Protein AF-A0A920E5X3-F1 (afdb_monomer)

Secondary structure (DSSP, 8-state):
-EESS-TTS---TTHHHHHHHHHHTT---EEEETTGGGTTTT--HHHHS-SEEEE-HHHHTT--STTPPPP--EEE-GGGGGG---TTEEEGGG----HHHHHHHHHHHGGGS---

Nearest PDB structures (foldseek):
  4lgl-assembly1_B  TM=9.749E-01  e=1.713E-07  Synechocystis sp. PCC 6803 substr. Kazusa
  4lhc-assembly1_A  TM=8.994E-01  e=4.749E-08  Synechocystis sp. PCC 6803 substr. Kazusa
  4lhc-assembly1_B  TM=8.993E-01  e=5.399E-08  Synechocystis sp. PCC 6803 substr. Kazusa
  4lhd-assembly1_B  TM=8.988E-01  e=6.138E-08  Synechocystis sp. PCC 6803 substr. Kazusa
  1wyt-assembly1_D  TM=9.664E-01  e=2.375E-06  Thermus thermophilus HB8

Foldseek 3Di:
DAEPVHPVNDHDPCQLVVLVVQVVVVHAAEYEQLVVLVVQPNHAPVVRHHFKYWHFCCRNVNDDPPPDDTDIEMEGDPVCQVVDDDPHYHHSVVDNNYVVVSVVVVVVVVVVVPDD

Structure (mmCIF, N/CA/C/O backbone):
data_AF-A0A920E5X3-F1
#
_entry.id   AF-A0A920E5X3-F1
#
loop_
_atom_site.group_PDB
_atom_site.id
_atom_site.type_symbol
_atom_site.label_atom_id
_atom_site.label_alt_id
_atom_site.label_comp_id
_atom_site.label_asym_id
_atom_site.label_entity_id
_atom_site.label_seq_id
_atom_site.pdbx_PDB_ins_code
_atom_site.Cartn_x
_atom_site.Cartn_y
_atom_site.Cartn_z
_atom_site.occupancy
_atom_site.B_iso_or_equiv
_atom_site.auth_seq_id
_atom_site.auth_comp_id
_atom_site.auth_asym_id
_atom_site.auth_atom_id
_atom_site.pdbx_PDB_model_num
ATOM 1 N N . MET A 1 1 ? -2.869 -6.286 5.329 1.00 93.62 1 MET A N 1
ATOM 2 C CA . MET A 1 1 ? -1.734 -6.089 4.403 1.00 93.62 1 MET A CA 1
ATOM 3 C C . MET A 1 1 ? -2.227 -6.342 2.993 1.00 93.62 1 MET A C 1
ATOM 5 O O . MET A 1 1 ? -2.993 -7.280 2.815 1.00 93.62 1 MET A O 1
ATOM 9 N N . ILE A 1 2 ? -1.828 -5.510 2.035 1.00 95.56 2 ILE A N 1
ATOM 10 C CA . ILE A 1 2 ? -2.190 -5.622 0.615 1.00 95.56 2 ILE A CA 1
ATOM 11 C C . ILE A 1 2 ? -0.948 -5.454 -0.261 1.00 95.56 2 ILE A C 1
ATOM 13 O O . ILE A 1 2 ? 0.006 -4.812 0.163 1.00 95.56 2 ILE A O 1
ATOM 17 N N . THR A 1 3 ? -0.983 -5.959 -1.488 1.00 95.00 3 THR A N 1
ATOM 18 C CA . THR A 1 3 ? 0.013 -5.666 -2.532 1.00 95.00 3 THR A CA 1
ATOM 19 C C . THR A 1 3 ? -0.735 -5.024 -3.694 1.00 95.00 3 THR A C 1
ATOM 21 O O . THR A 1 3 ? -1.765 -5.557 -4.110 1.00 95.00 3 THR A O 1
ATOM 24 N N . TYR A 1 4 ? -0.268 -3.875 -4.190 1.00 93.75 4 TYR A N 1
ATOM 25 C CA . TYR A 1 4 ? -0.935 -3.167 -5.286 1.00 93.75 4 TYR A CA 1
ATOM 26 C C . TYR A 1 4 ? 0.074 -2.645 -6.327 1.00 93.75 4 TYR A C 1
ATOM 28 O O . TYR A 1 4 ? 0.986 -1.907 -5.952 1.00 93.75 4 TYR A O 1
ATOM 36 N N . PRO A 1 5 ? -0.082 -2.985 -7.621 1.00 93.69 5 PRO A N 1
ATOM 37 C CA . PRO A 1 5 ? -0.986 -4.008 -8.163 1.00 93.69 5 PRO A CA 1
ATOM 38 C C . PRO A 1 5 ? -0.768 -5.378 -7.512 1.00 93.69 5 PRO A C 1
ATOM 40 O O . PRO A 1 5 ? 0.284 -5.622 -6.916 1.00 93.69 5 PRO A O 1
ATOM 43 N N . SER A 1 6 ? -1.772 -6.251 -7.587 1.00 94.25 6 SER A N 1
ATOM 44 C CA . SER A 1 6 ? -1.743 -7.554 -6.911 1.00 94.25 6 SER A CA 1
ATOM 45 C C . SER A 1 6 ? -0.557 -8.420 -7.355 1.00 94.25 6 SER A C 1
ATOM 47 O O . SER A 1 6 ? 0.090 -8.165 -8.371 1.00 94.25 6 SER A O 1
ATOM 49 N N . THR A 1 7 ? -0.284 -9.500 -6.623 1.00 92.56 7 THR A N 1
ATOM 50 C CA . THR A 1 7 ? 0.751 -10.481 -6.996 1.00 92.56 7 THR A CA 1
ATOM 51 C C . THR A 1 7 ? 0.467 -11.188 -8.326 1.00 92.56 7 THR A C 1
ATOM 53 O O . THR A 1 7 ? 1.389 -11.722 -8.933 1.00 92.56 7 THR A O 1
ATOM 56 N N . HIS A 1 8 ? -0.777 -11.134 -8.812 1.00 93.06 8 HIS A N 1
ATOM 57 C CA . HIS A 1 8 ? -1.176 -11.605 -10.140 1.00 93.06 8 HIS A CA 1
ATOM 58 C C . HIS A 1 8 ? -0.937 -10.565 -11.251 1.00 93.06 8 HIS A C 1
ATOM 60 O O . HIS A 1 8 ? -1.247 -10.829 -12.407 1.00 93.06 8 HIS A O 1
ATOM 66 N N . GLY A 1 9 ? -0.422 -9.375 -10.921 1.00 90.88 9 GLY A N 1
ATOM 67 C CA . GLY A 1 9 ? -0.198 -8.289 -11.881 1.00 90.88 9 GLY A CA 1
ATOM 68 C C . GLY A 1 9 ? -1.462 -7.514 -12.265 1.00 90.88 9 GLY A C 1
ATOM 69 O O . GLY A 1 9 ? -1.451 -6.791 -13.256 1.00 90.88 9 GLY A O 1
ATOM 70 N N . VAL A 1 10 ? -2.549 -7.649 -11.497 1.00 94.44 10 VAL A N 1
ATOM 71 C CA . VAL A 1 10 ? -3.853 -7.026 -11.790 1.00 94.44 10 VAL A CA 1
ATOM 72 C C . VAL A 1 10 ? -4.118 -5.840 -10.860 1.00 94.44 10 VAL A C 1
ATO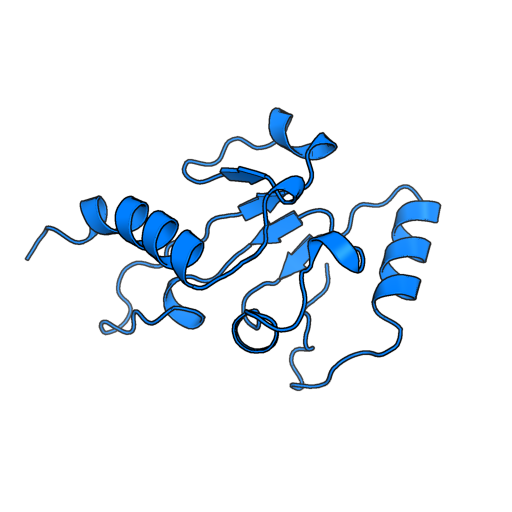M 74 O O . VAL A 1 10 ? -3.853 -5.923 -9.654 1.00 94.44 10 VAL A O 1
ATOM 77 N N . TYR A 1 11 ? -4.655 -4.754 -11.426 1.00 93.94 11 TYR A N 1
ATOM 78 C CA . TYR A 1 11 ? -5.150 -3.585 -10.696 1.00 93.94 11 TYR A CA 1
ATOM 79 C C . TYR A 1 11 ? -6.556 -3.858 -10.154 1.00 93.94 11 TYR A C 1
ATOM 81 O O . TYR A 1 11 ? -7.500 -4.046 -10.914 1.00 93.94 11 TYR A O 1
ATOM 89 N N . GLU A 1 12 ? -6.687 -3.869 -8.832 1.00 94.38 12 GLU A N 1
ATOM 90 C CA . GLU A 1 12 ? -7.966 -4.041 -8.144 1.00 94.38 12 GLU A CA 1
ATOM 91 C C . GLU A 1 12 ? -8.769 -2.729 -8.113 1.00 94.38 12 GLU A C 1
ATOM 93 O O . GLU A 1 12 ? -8.398 -1.783 -7.415 1.00 94.38 12 GLU A O 1
ATOM 98 N N . GLU A 1 13 ? -9.905 -2.676 -8.810 1.00 93.94 13 GLU A N 1
ATOM 99 C CA . GLU A 1 13 ? -10.754 -1.471 -8.885 1.00 93.94 13 GLU A CA 1
ATOM 100 C C . GLU A 1 13 ? -11.304 -1.040 -7.516 1.00 93.94 13 GLU A C 1
ATOM 102 O O . GLU A 1 13 ? -11.513 0.143 -7.247 1.00 93.94 13 GLU A O 1
ATOM 107 N N . SER A 1 14 ? -11.505 -2.003 -6.613 1.00 95.31 14 SER A N 1
ATOM 108 C CA . SER A 1 14 ? -12.081 -1.774 -5.285 1.00 95.31 14 SER A CA 1
ATOM 109 C C . SER A 1 14 ? -11.047 -1.411 -4.212 1.00 95.31 14 SER A C 1
ATOM 111 O O . SER A 1 14 ? -11.399 -1.365 -3.032 1.00 95.31 14 SER A O 1
ATOM 113 N N . ILE A 1 15 ? -9.786 -1.132 -4.571 1.00 95.06 15 ILE A N 1
ATOM 114 C CA . ILE A 1 15 ? -8.700 -0.967 -3.590 1.00 95.06 15 ILE A CA 1
ATOM 115 C C . ILE A 1 15 ? -8.990 0.110 -2.534 1.00 95.06 15 ILE A C 1
ATOM 117 O O . ILE A 1 15 ? -8.800 -0.129 -1.340 1.00 95.06 15 ILE A O 1
ATOM 121 N N . SER A 1 16 ? -9.532 1.263 -2.935 1.00 95.25 16 SER A N 1
ATOM 122 C CA . SER A 1 16 ? -9.879 2.334 -1.993 1.00 95.25 16 SER A CA 1
ATOM 123 C C . SER A 1 16 ? -11.047 1.968 -1.092 1.00 95.25 16 SER A C 1
ATOM 125 O O . SER A 1 16 ? -11.022 2.272 0.097 1.00 95.25 16 SER A O 1
ATOM 127 N N . LYS A 1 17 ? -12.044 1.253 -1.625 1.00 97.25 17 LYS A N 1
ATOM 128 C CA . LYS A 1 17 ? -13.172 0.756 -0.832 1.00 97.25 17 LYS A CA 1
ATOM 129 C C . LYS A 1 17 ? -12.697 -0.229 0.235 1.00 97.25 17 LYS A C 1
ATOM 131 O O . LYS A 1 17 ? -13.119 -0.125 1.380 1.00 97.25 17 LYS A O 1
ATOM 136 N N . ILE A 1 18 ? -11.790 -1.137 -0.125 1.00 96.31 18 ILE A N 1
ATOM 137 C CA . ILE A 1 18 ? -11.184 -2.094 0.809 1.00 96.31 18 ILE A CA 1
ATOM 138 C C . ILE A 1 18 ? -10.421 -1.352 1.914 1.00 96.31 18 ILE A C 1
ATOM 140 O O . ILE A 1 18 ? -10.586 -1.679 3.087 1.00 96.31 18 ILE A O 1
ATOM 144 N N . CYS A 1 19 ? -9.626 -0.334 1.563 1.00 97.12 19 CYS A N 1
ATOM 145 C CA . CYS A 1 19 ? -8.906 0.463 2.558 1.00 97.12 19 CYS A CA 1
ATOM 146 C C . CYS A 1 19 ? -9.866 1.169 3.523 1.00 97.12 19 CYS A C 1
ATOM 148 O O . CYS A 1 19 ? -9.684 1.064 4.733 1.00 9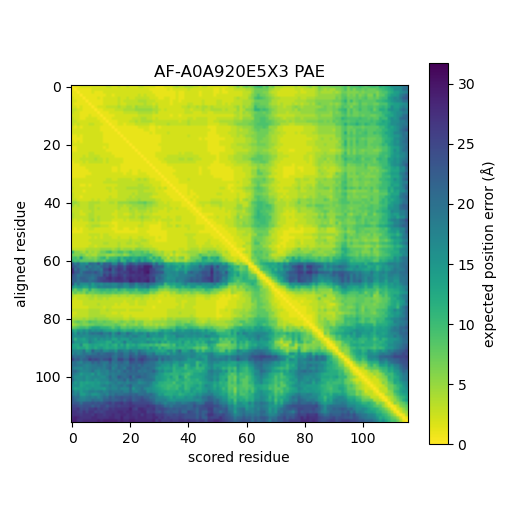7.12 19 CYS A O 1
ATOM 150 N N . ASN A 1 20 ? -10.921 1.798 2.997 1.00 97.62 20 ASN A N 1
ATOM 151 C CA . ASN A 1 20 ? -11.925 2.480 3.812 1.00 97.62 20 ASN A CA 1
ATOM 152 C C . ASN A 1 20 ? -12.631 1.515 4.771 1.00 97.62 20 ASN A C 1
ATOM 154 O O . ASN A 1 20 ? -12.732 1.811 5.952 1.00 97.62 20 ASN A O 1
ATOM 158 N N . MET A 1 21 ? -13.032 0.325 4.308 1.00 98.06 21 MET A N 1
ATOM 159 C CA . MET A 1 21 ? -13.655 -0.685 5.176 1.00 98.06 21 MET A CA 1
ATOM 160 C C . MET A 1 21 ? -12.744 -1.104 6.340 1.00 98.06 21 MET A C 1
ATOM 162 O O . MET A 1 21 ? -13.223 -1.359 7.443 1.00 98.06 21 MET A O 1
ATOM 166 N N . ILE A 1 22 ? -11.429 -1.183 6.109 1.00 97.94 22 ILE A N 1
ATOM 167 C CA . ILE A 1 22 ? -10.453 -1.487 7.164 1.00 97.94 22 ILE A CA 1
ATOM 168 C C . ILE A 1 22 ? -10.339 -0.314 8.142 1.00 97.94 22 ILE A C 1
ATOM 170 O O . ILE A 1 22 ? -10.277 -0.537 9.350 1.00 97.94 22 ILE A O 1
ATOM 174 N N . HIS A 1 23 ? -10.326 0.922 7.641 1.00 97.75 23 HIS A N 1
ATOM 175 C CA . HIS A 1 23 ? -10.290 2.127 8.472 1.00 97.75 23 HIS A CA 1
ATOM 176 C C . HIS A 1 23 ? -11.551 2.288 9.324 1.00 97.75 23 HIS A C 1
ATOM 178 O O . HIS A 1 23 ? -11.429 2.594 10.508 1.00 97.75 23 HIS A O 1
ATOM 184 N N . ASP A 1 24 ? -12.732 2.005 8.770 1.00 98.06 24 ASP A N 1
ATOM 185 C CA . ASP A 1 24 ? -14.017 2.035 9.485 1.00 98.06 24 ASP A CA 1
ATOM 186 C C . ASP A 1 24 ? -14.045 1.028 10.647 1.00 98.06 24 ASP A C 1
ATOM 188 O O . ASP A 1 24 ? -14.645 1.276 11.691 1.00 98.06 24 ASP A O 1
ATOM 192 N N . ALA A 1 25 ? -13.335 -0.094 10.498 1.00 98.06 25 ALA A N 1
ATOM 193 C CA . ALA A 1 25 ? -13.128 -1.084 11.552 1.00 98.06 25 ALA A CA 1
ATOM 194 C C . ALA A 1 25 ? -12.001 -0.715 12.545 1.00 98.06 25 ALA A C 1
ATOM 196 O O . ALA A 1 25 ? -11.643 -1.526 13.399 1.00 98.06 25 ALA A O 1
ATOM 197 N N . GLY A 1 26 ? -11.416 0.484 12.441 1.00 97.31 26 GLY A N 1
ATOM 198 C CA . GLY A 1 26 ? -10.320 0.957 13.294 1.00 97.31 26 GLY A CA 1
ATOM 199 C C . GLY A 1 26 ? -8.939 0.393 12.935 1.00 97.31 26 GLY A C 1
ATOM 200 O O . GLY A 1 26 ? -7.991 0.540 13.707 1.00 97.31 26 GLY A O 1
ATOM 201 N N . GLY A 1 27 ? -8.807 -0.268 11.784 1.00 97.06 27 GLY A N 1
ATOM 202 C CA . GLY A 1 27 ? -7.556 -0.851 11.308 1.00 97.06 27 GLY A CA 1
ATOM 203 C C . GLY A 1 27 ? -6.620 0.151 10.627 1.00 97.06 27 GLY A C 1
ATOM 204 O O . GLY A 1 27 ? -6.966 1.302 10.369 1.00 97.06 27 GLY A O 1
ATOM 205 N N . GLN A 1 28 ? -5.409 -0.310 10.308 1.00 95.69 28 GLN A N 1
ATOM 206 C CA . GLN A 1 28 ? -4.426 0.405 9.485 1.00 95.69 28 GLN A CA 1
ATOM 207 C C . GLN A 1 28 ? -4.031 -0.460 8.287 1.00 95.69 28 GLN A C 1
ATOM 209 O O . GLN A 1 28 ? -3.963 -1.690 8.382 1.00 95.69 28 GLN A O 1
ATOM 214 N N . VAL A 1 29 ? -3.745 0.174 7.154 1.00 96.50 29 VAL A N 1
ATOM 215 C CA . VAL A 1 29 ? -3.470 -0.516 5.893 1.00 96.50 29 VAL A CA 1
ATOM 216 C C . VAL A 1 29 ? -1.988 -0.430 5.551 1.00 96.50 29 VAL A C 1
ATOM 218 O O . VAL A 1 29 ? -1.488 0.599 5.101 1.00 96.50 29 VAL A O 1
ATOM 221 N N . TYR A 1 30 ? -1.296 -1.555 5.716 1.00 94.94 30 TYR A N 1
ATOM 222 C CA . TYR A 1 30 ? 0.046 -1.764 5.178 1.00 94.94 30 TYR A CA 1
ATOM 223 C C . TYR A 1 30 ? -0.024 -2.209 3.716 1.00 94.94 30 TYR A C 1
ATOM 225 O O . TYR A 1 30 ? -0.678 -3.216 3.414 1.00 94.94 30 TYR A O 1
ATOM 233 N N . MET A 1 31 ? 0.702 -1.513 2.846 1.00 94.62 31 MET A N 1
ATOM 234 C CA . MET A 1 31 ? 0.924 -1.896 1.457 1.00 94.62 31 MET A CA 1
ATOM 235 C C . MET A 1 31 ? 2.347 -2.427 1.243 1.00 94.62 31 MET A C 1
ATOM 237 O O . MET A 1 31 ? 3.340 -1.812 1.619 1.00 94.62 31 MET A O 1
ATOM 241 N N . ASP A 1 32 ? 2.444 -3.577 0.599 1.00 93.62 32 ASP A N 1
ATOM 242 C CA . ASP A 1 32 ? 3.672 -4.091 0.018 1.00 93.62 32 ASP A CA 1
ATOM 243 C C . ASP A 1 32 ? 3.972 -3.339 -1.291 1.00 93.62 32 ASP A C 1
ATOM 245 O O . ASP A 1 32 ? 3.195 -3.398 -2.250 1.00 93.62 32 ASP A O 1
ATOM 249 N N . GLY A 1 33 ? 5.086 -2.600 -1.312 1.00 88.19 33 GLY A N 1
ATOM 250 C CA . GLY A 1 33 ? 5.540 -1.813 -2.458 1.00 88.19 33 GLY A CA 1
ATOM 251 C C . GLY A 1 33 ? 6.515 -2.547 -3.378 1.00 88.19 33 GLY A C 1
ATOM 252 O O . GLY A 1 33 ? 7.190 -1.904 -4.182 1.00 88.19 33 GLY A O 1
ATOM 253 N N . ALA A 1 34 ? 6.598 -3.876 -3.321 1.00 87.56 34 ALA A N 1
ATOM 254 C CA . ALA A 1 34 ? 7.408 -4.657 -4.251 1.00 87.56 34 ALA A CA 1
ATOM 255 C C . ALA A 1 34 ? 7.000 -4.466 -5.728 1.00 87.56 34 ALA A C 1
ATOM 257 O O . ALA A 1 34 ? 7.837 -4.658 -6.610 1.00 87.56 34 ALA A O 1
ATOM 258 N N . ASN A 1 35 ? 5.746 -4.064 -5.985 1.00 90.81 35 ASN A N 1
ATOM 259 C CA . ASN A 1 35 ? 5.190 -3.777 -7.315 1.00 90.81 35 ASN A CA 1
ATOM 260 C C . ASN A 1 35 ? 5.072 -2.269 -7.620 1.00 90.81 35 ASN A C 1
ATOM 262 O O . ASN A 1 35 ? 4.388 -1.872 -8.564 1.00 90.81 35 ASN A O 1
ATOM 266 N N . LEU A 1 36 ? 5.742 -1.410 -6.844 1.00 87.94 36 LEU A N 1
ATOM 267 C CA . LEU A 1 36 ? 5.597 0.046 -6.938 1.00 87.94 36 LEU A CA 1
ATOM 268 C C . LEU A 1 36 ? 5.993 0.617 -8.309 1.00 87.94 36 LEU A C 1
ATOM 270 O O . LEU A 1 36 ? 5.473 1.662 -8.691 1.00 87.94 36 LEU A O 1
ATOM 274 N N . ASN A 1 37 ? 6.833 -0.079 -9.085 1.00 86.75 37 ASN A N 1
ATOM 275 C CA . ASN A 1 37 ? 7.221 0.344 -10.438 1.00 86.75 37 ASN A CA 1
ATOM 276 C C . ASN A 1 37 ? 6.013 0.547 -11.373 1.00 86.75 37 ASN A C 1
ATOM 278 O O . ASN A 1 37 ? 6.048 1.392 -12.256 1.00 86.75 37 ASN A O 1
ATOM 282 N N . ALA A 1 38 ? 4.918 -0.182 -11.143 1.00 87.31 38 ALA A N 1
ATOM 283 C CA . ALA A 1 38 ? 3.680 -0.057 -11.912 1.00 87.31 38 ALA A CA 1
ATOM 284 C C . ALA A 1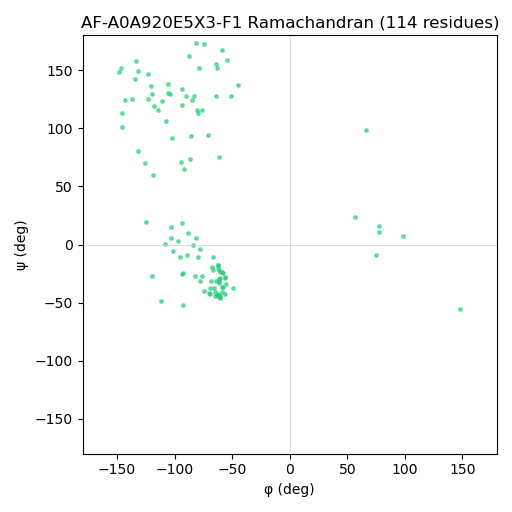 38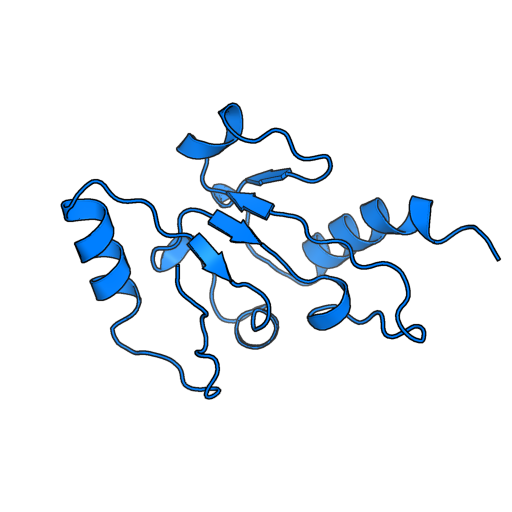 ? 2.816 1.162 -11.514 1.00 87.31 38 ALA A C 1
ATOM 286 O O . ALA A 1 38 ? 1.757 1.388 -12.101 1.00 87.31 38 ALA A O 1
ATOM 287 N N . LEU A 1 39 ? 3.230 1.914 -10.488 1.00 86.12 39 LEU A N 1
ATOM 288 C CA . LEU A 1 39 ? 2.517 3.075 -9.947 1.00 86.12 39 LEU A CA 1
ATOM 289 C C . LEU A 1 39 ? 3.332 4.370 -10.028 1.00 86.12 39 LEU A C 1
ATOM 291 O O . LEU A 1 39 ? 2.730 5.441 -10.087 1.00 86.12 39 LEU A O 1
ATOM 295 N N . VAL A 1 40 ? 4.669 4.296 -10.024 1.00 81.50 40 VAL A N 1
ATOM 296 C CA . VAL A 1 40 ? 5.558 5.472 -10.093 1.00 81.50 40 VAL A CA 1
ATOM 297 C C . VAL A 1 40 ? 5.161 6.367 -11.272 1.00 81.50 40 VAL A C 1
ATOM 299 O O . VAL A 1 40 ? 5.010 5.905 -12.398 1.00 81.50 40 VAL A O 1
ATOM 302 N N . GLY A 1 41 ? 4.950 7.658 -11.000 1.00 78.81 41 GLY A N 1
ATOM 303 C CA . GLY A 1 41 ? 4.515 8.644 -11.999 1.00 78.81 41 GLY A CA 1
ATOM 304 C C . GLY A 1 41 ? 3.038 8.579 -12.424 1.00 78.81 41 GLY A C 1
ATOM 305 O O . GLY A 1 41 ? 2.580 9.506 -13.084 1.00 78.81 41 GLY A O 1
ATOM 306 N N . ILE A 1 42 ? 2.281 7.550 -12.025 1.00 83.31 42 ILE A N 1
ATOM 307 C CA . ILE A 1 42 ? 0.874 7.348 -12.422 1.00 83.31 42 ILE A CA 1
ATOM 308 C C . ILE A 1 42 ? -0.073 7.529 -11.232 1.00 83.31 42 ILE A C 1
ATOM 310 O O . ILE A 1 42 ? -1.074 8.235 -11.326 1.00 83.31 42 ILE A O 1
ATOM 314 N N . SER A 1 43 ? 0.225 6.890 -10.098 1.00 84.94 43 SER A N 1
ATOM 315 C CA . SER A 1 43 ? -0.634 6.892 -8.914 1.00 84.94 43 SER A CA 1
ATOM 316 C C . SER A 1 43 ? 0.187 6.852 -7.629 1.00 84.94 43 SER A C 1
ATOM 318 O O . SER A 1 43 ? 1.305 6.343 -7.583 1.00 84.94 43 SER A O 1
ATOM 320 N N . LYS A 1 44 ? -0.373 7.407 -6.556 1.00 84.75 44 LYS A N 1
ATOM 321 C CA . LYS A 1 44 ? 0.310 7.583 -5.273 1.00 84.75 44 LYS A CA 1
ATOM 322 C C . LYS A 1 44 ? -0.427 6.790 -4.188 1.00 84.75 44 LYS A C 1
ATOM 324 O O . LYS A 1 44 ? -1.572 7.140 -3.895 1.00 84.75 44 LYS A O 1
ATOM 329 N N . PRO A 1 45 ? 0.211 5.805 -3.522 1.00 86.00 45 PRO A N 1
ATOM 330 C CA . PRO A 1 45 ? -0.408 5.031 -2.438 1.00 86.00 45 PRO A CA 1
ATOM 331 C C . PRO A 1 45 ? -1.094 5.866 -1.357 1.00 86.00 45 PRO A C 1
ATOM 333 O O . PRO A 1 45 ? -2.190 5.534 -0.919 1.00 86.00 45 PRO A O 1
ATOM 336 N N . GLY A 1 46 ? -0.516 7.016 -0.998 1.00 83.44 46 GLY A N 1
ATOM 337 C CA . GLY A 1 46 ? -1.107 7.914 -0.003 1.00 83.44 46 GLY A CA 1
ATOM 338 C C . GLY A 1 46 ? -2.474 8.497 -0.382 1.00 83.44 46 GLY A C 1
ATOM 339 O O . GLY A 1 46 ? -3.182 8.957 0.507 1.00 83.44 46 GLY A O 1
ATOM 340 N N . HIS A 1 47 ? -2.857 8.467 -1.664 1.00 86.56 47 HIS A N 1
ATOM 341 C CA . HIS A 1 47 ? -4.128 9.010 -2.151 1.00 86.56 47 HIS A CA 1
ATOM 342 C C . HIS A 1 47 ? -5.259 7.982 -2.201 1.00 86.56 47 HIS A C 1
ATOM 344 O O . HIS A 1 47 ? -6.419 8.377 -2.149 1.00 86.56 47 HIS A O 1
ATOM 350 N N . PHE A 1 48 ? -4.947 6.688 -2.311 1.00 88.88 48 PHE A N 1
ATOM 351 C CA . PHE A 1 48 ? -5.970 5.658 -2.508 1.00 88.88 48 PHE A CA 1
ATOM 352 C C . PHE A 1 48 ? -6.214 4.765 -1.290 1.00 88.88 48 PHE A C 1
ATOM 354 O O . PHE A 1 48 ? -7.072 3.890 -1.372 1.00 88.88 48 PHE A O 1
ATOM 361 N N . GLY A 1 49 ? -5.512 4.978 -0.170 1.00 91.69 49 GLY A N 1
ATOM 362 C CA . GLY A 1 49 ? -5.849 4.321 1.098 1.00 91.69 49 GLY A CA 1
ATOM 363 C C . GLY A 1 49 ? -4.677 4.006 2.030 1.00 91.69 49 GLY A C 1
ATOM 364 O O . GLY A 1 49 ? -4.724 4.477 3.167 1.00 91.69 49 GLY A O 1
ATOM 365 N N . PRO A 1 50 ? -3.639 3.263 1.592 1.00 93.50 50 PRO A N 1
ATOM 366 C CA . PRO A 1 50 ? -2.549 2.782 2.444 1.00 93.50 50 PRO A CA 1
ATOM 367 C C . PRO A 1 50 ? -1.974 3.820 3.414 1.00 93.50 50 PRO A C 1
ATOM 369 O O . PRO A 1 50 ? -1.726 4.965 3.036 1.00 93.50 50 PRO A O 1
ATOM 372 N N . ASP A 1 51 ? -1.728 3.408 4.658 1.00 92.94 51 ASP A N 1
ATOM 373 C CA . ASP A 1 51 ? -1.156 4.255 5.715 1.00 92.94 51 ASP A CA 1
ATOM 374 C C . ASP A 1 51 ? 0.361 4.134 5.807 1.00 92.94 51 ASP A C 1
ATOM 376 O O . ASP A 1 51 ? 1.031 5.060 6.264 1.00 92.94 51 ASP A O 1
ATOM 380 N N . LEU A 1 52 ? 0.896 2.998 5.362 1.00 91.50 52 LEU A N 1
ATOM 381 C CA . LEU A 1 52 ? 2.320 2.759 5.236 1.00 91.50 52 LEU A CA 1
ATOM 382 C C . LEU A 1 52 ? 2.635 1.816 4.077 1.00 91.50 52 LEU A C 1
ATOM 384 O O . LEU A 1 52 ? 1.847 0.928 3.753 1.00 91.50 52 LEU A O 1
ATOM 388 N N . CYS A 1 53 ? 3.800 2.010 3.467 1.00 90.31 53 CYS A N 1
ATOM 389 C CA . CYS A 1 53 ? 4.299 1.219 2.355 1.00 90.31 53 CYS A CA 1
ATOM 390 C C . CYS A 1 53 ? 5.807 1.028 2.487 1.00 90.31 53 CYS A C 1
ATOM 392 O O . CYS A 1 53 ? 6.542 2.014 2.548 1.00 90.31 53 CYS A O 1
ATOM 394 N N . HIS A 1 54 ? 6.286 -0.216 2.492 1.00 88.56 54 HIS A N 1
ATOM 395 C CA . HIS A 1 54 ? 7.714 -0.445 2.265 1.00 88.56 54 HIS A CA 1
ATOM 396 C C . HIS A 1 54 ? 8.022 -0.340 0.770 1.00 88.56 54 HIS A C 1
ATOM 398 O O . HIS A 1 54 ? 7.154 -0.603 -0.060 1.00 88.56 54 HIS A O 1
ATOM 404 N N . ILE A 1 55 ? 9.243 0.051 0.418 1.00 85.38 55 ILE A N 1
ATOM 405 C CA . ILE A 1 55 ? 9.666 0.234 -0.972 1.00 85.38 55 ILE A CA 1
ATOM 406 C C . ILE A 1 55 ? 10.882 -0.644 -1.231 1.00 85.38 55 ILE A C 1
ATOM 408 O O . ILE A 1 55 ? 11.896 -0.497 -0.563 1.00 85.38 55 ILE A O 1
ATOM 412 N N . ASN A 1 56 ? 10.841 -1.511 -2.239 1.00 84.25 56 ASN A N 1
ATOM 413 C CA . ASN A 1 56 ? 12.022 -2.279 -2.635 1.00 84.25 56 ASN A CA 1
ATOM 414 C C . ASN A 1 56 ? 12.861 -1.455 -3.608 1.00 84.25 56 ASN A C 1
ATOM 416 O O . ASN A 1 56 ? 12.633 -1.523 -4.816 1.00 84.25 56 ASN A O 1
ATOM 420 N N . LEU A 1 57 ? 13.856 -0.708 -3.113 1.00 77.06 57 LEU A N 1
ATOM 421 C CA . LEU A 1 57 ? 14.709 0.100 -3.997 1.00 77.06 57 LEU A CA 1
ATOM 422 C C . LEU A 1 57 ? 15.428 -0.764 -5.046 1.00 77.06 57 LEU A C 1
ATOM 424 O O . LEU A 1 57 ? 15.455 -0.413 -6.221 1.00 77.06 57 LEU A O 1
ATOM 428 N N . HIS A 1 58 ? 15.911 -1.942 -4.645 1.00 74.81 58 HIS A N 1
ATOM 429 C CA . HIS A 1 58 ? 16.614 -2.889 -5.517 1.00 74.81 58 HIS A CA 1
ATOM 430 C C . HIS A 1 58 ? 15.732 -3.503 -6.622 1.00 74.81 58 HIS A C 1
ATOM 432 O O . HIS A 1 58 ? 16.261 -3.915 -7.651 1.00 74.81 58 HIS A O 1
ATOM 438 N N . LYS A 1 59 ? 14.399 -3.520 -6.454 1.00 73.00 59 LYS A N 1
ATOM 439 C CA . LYS A 1 59 ? 13.453 -3.986 -7.488 1.00 73.00 59 LYS A CA 1
ATOM 440 C C . LYS A 1 59 ? 12.957 -2.830 -8.350 1.00 73.00 59 LYS A C 1
ATOM 442 O O . LYS A 1 59 ? 13.038 -2.891 -9.570 1.00 73.00 59 LYS A O 1
ATOM 447 N N . THR A 1 60 ? 12.454 -1.781 -7.707 1.00 64.50 60 THR A N 1
ATOM 448 C CA . THR A 1 60 ? 11.746 -0.680 -8.371 1.00 64.50 60 THR A CA 1
ATOM 449 C C . THR A 1 60 ? 12.692 0.298 -9.068 1.00 64.50 60 THR A C 1
ATOM 451 O O . THR A 1 60 ? 12.327 0.854 -10.095 1.00 64.50 60 THR A O 1
ATOM 454 N N . PHE A 1 61 ? 13.911 0.493 -8.553 1.00 65.94 61 PHE A N 1
ATOM 455 C CA . PHE A 1 61 ? 14.840 1.531 -9.027 1.00 65.94 61 PHE A CA 1
ATOM 456 C C . PHE A 1 61 ? 16.217 0.987 -9.448 1.00 65.94 61 PHE A C 1
ATOM 458 O O . PHE A 1 61 ? 17.159 1.756 -9.589 1.00 65.94 61 PHE A O 1
ATOM 465 N N . VAL A 1 62 ? 16.291 -0.325 -9.718 1.00 61.66 62 VAL A N 1
ATOM 466 C CA . VAL A 1 62 ? 17.440 -1.066 -10.276 1.00 61.66 62 VAL A CA 1
ATOM 467 C C . VAL A 1 62 ? 18.679 -1.138 -9.365 1.00 61.66 62 VAL A C 1
ATOM 469 O O . VAL A 1 62 ? 19.548 -0.279 -9.412 1.00 61.66 62 VAL A O 1
ATOM 472 N N . PHE A 1 63 ? 18.835 -2.264 -8.652 1.00 53.31 63 PHE A N 1
ATOM 473 C CA . PHE A 1 63 ? 20.141 -2.801 -8.228 1.00 53.31 63 PHE A CA 1
ATOM 474 C C . PHE A 1 63 ? 20.091 -4.333 -8.236 1.00 53.31 63 PHE A C 1
ATOM 476 O O . PHE A 1 63 ? 19.565 -4.948 -7.314 1.00 53.31 63 PHE A O 1
ATOM 483 N N . HIS A 1 64 ? 20.649 -4.963 -9.268 1.00 56.56 64 HIS A N 1
ATOM 484 C CA . HIS A 1 64 ? 20.738 -6.425 -9.362 1.00 56.56 64 HIS A CA 1
ATOM 485 C C . HIS A 1 64 ? 22.206 -6.860 -9.430 1.00 56.56 64 HIS A C 1
ATOM 487 O O . HIS A 1 64 ? 22.650 -7.472 -10.395 1.00 56.56 64 HIS A O 1
ATOM 493 N N . MET A 1 65 ? 22.980 -6.526 -8.395 1.00 42.75 65 MET A N 1
ATOM 494 C CA . MET A 1 65 ? 24.368 -6.977 -8.245 1.00 42.75 65 MET A CA 1
ATOM 495 C C . MET A 1 65 ? 24.391 -8.341 -7.544 1.00 42.75 65 MET A C 1
ATOM 497 O O . MET A 1 65 ? 24.668 -8.415 -6.354 1.00 42.75 65 MET A O 1
ATOM 501 N N . GLY A 1 66 ? 24.008 -9.417 -8.241 1.00 42.75 66 GLY A N 1
ATOM 502 C CA . GLY A 1 66 ? 24.260 -10.801 -7.797 1.00 42.75 66 GLY A CA 1
ATOM 503 C C . GLY A 1 66 ? 23.722 -11.210 -6.411 1.00 42.75 66 GLY A C 1
ATOM 504 O O . GLY A 1 66 ? 24.266 -12.133 -5.815 1.00 42.75 66 GLY A O 1
ATOM 505 N N . GLY A 1 67 ? 22.689 -10.536 -5.887 1.00 53.81 67 GLY A N 1
ATOM 506 C CA . GLY A 1 67 ? 22.156 -10.757 -4.530 1.00 53.81 67 GLY A CA 1
ATOM 507 C C . GLY A 1 67 ? 22.637 -9.762 -3.457 1.00 53.81 67 GLY A C 1
ATOM 508 O O . GLY A 1 67 ? 22.350 -9.964 -2.280 1.00 53.81 67 GLY A O 1
ATOM 509 N N . GLY A 1 68 ? 23.358 -8.702 -3.848 1.00 50.38 68 GLY A N 1
ATOM 510 C CA . GLY A 1 68 ? 23.851 -7.612 -2.989 1.00 50.38 68 GLY A CA 1
ATOM 511 C C . GLY A 1 68 ? 22.784 -6.601 -2.520 1.00 50.38 68 GLY A C 1
ATOM 512 O O . GLY A 1 68 ? 21.633 -6.668 -2.950 1.00 50.38 68 GLY A O 1
ATOM 513 N N . PRO A 1 69 ? 23.150 -5.677 -1.606 1.00 56.75 69 PRO A N 1
ATOM 514 C CA . PRO A 1 69 ? 22.334 -5.277 -0.457 1.00 56.75 69 PRO A CA 1
ATOM 515 C C . PRO A 1 69 ? 21.006 -4.604 -0.822 1.00 56.75 69 PRO A C 1
ATOM 517 O O . PRO A 1 69 ? 20.949 -3.6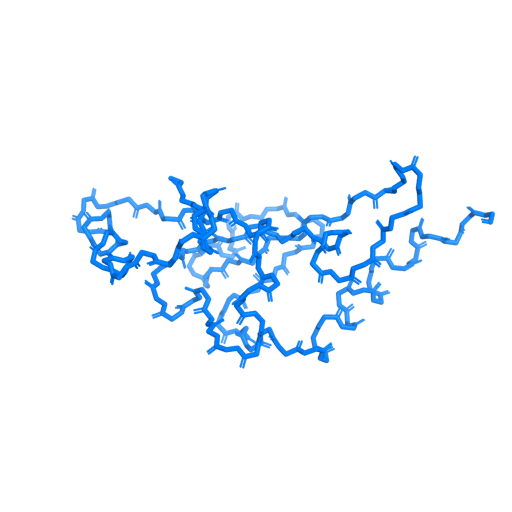12 -1.546 1.00 56.75 69 PRO A O 1
ATOM 520 N N . GLY A 1 70 ? 19.918 -5.121 -0.249 1.00 62.31 70 GLY A N 1
ATOM 521 C CA . GLY A 1 70 ? 18.591 -4.534 -0.374 1.00 62.31 70 GLY A CA 1
ATOM 522 C C . GLY A 1 70 ? 18.360 -3.430 0.657 1.00 62.31 70 GLY A C 1
ATOM 523 O O . GLY A 1 70 ? 18.442 -3.672 1.857 1.00 62.31 70 GLY A O 1
ATOM 524 N N . VAL A 1 71 ? 17.995 -2.232 0.195 1.00 70.50 71 VAL A N 1
ATOM 525 C CA . VAL A 1 71 ? 17.473 -1.159 1.056 1.00 70.50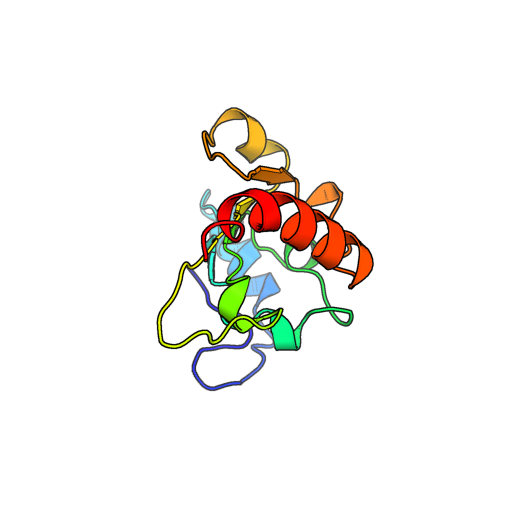 71 VAL A CA 1
ATOM 526 C C . VAL A 1 71 ? 15.958 -1.065 0.875 1.00 70.50 71 VAL A C 1
ATOM 528 O O . VAL A 1 71 ? 15.460 -1.035 -0.256 1.00 70.50 71 VAL A O 1
ATOM 531 N N . GLY A 1 72 ? 15.235 -1.063 1.998 1.00 77.38 72 GLY A N 1
ATOM 532 C CA . GLY A 1 72 ? 13.775 -1.100 2.054 1.00 77.38 72 GLY A CA 1
ATOM 533 C C . GLY A 1 72 ? 13.181 0.038 2.885 1.00 77.38 72 GLY A C 1
ATOM 534 O O . GLY A 1 72 ? 12.712 -0.237 3.991 1.00 77.38 72 GLY A O 1
ATOM 535 N N . PRO A 1 73 ? 13.231 1.309 2.434 1.00 81.06 73 PRO A N 1
ATOM 536 C CA . PRO A 1 73 ? 12.660 2.407 3.200 1.00 81.06 73 PRO A CA 1
ATOM 537 C C . PRO A 1 73 ? 11.147 2.228 3.342 1.00 81.06 73 PRO A C 1
ATOM 539 O O . PRO A 1 73 ? 10.490 1.636 2.480 1.00 81.06 73 PRO A O 1
ATOM 542 N N . ILE A 1 74 ? 10.592 2.764 4.429 1.00 84.69 74 ILE A N 1
ATOM 543 C CA . ILE A 1 74 ? 9.150 2.743 4.676 1.00 84.69 74 ILE A CA 1
ATOM 544 C C . ILE A 1 74 ? 8.612 4.164 4.564 1.00 84.69 74 ILE A C 1
ATOM 546 O O . ILE A 1 74 ? 9.053 5.073 5.268 1.00 84.69 74 ILE A O 1
ATOM 550 N N . ALA A 1 75 ? 7.639 4.343 3.676 1.00 86.06 75 ALA A N 1
ATOM 551 C CA . ALA A 1 75 ? 6.842 5.550 3.581 1.00 86.06 75 ALA A CA 1
ATOM 552 C C . ALA A 1 75 ? 5.605 5.416 4.470 1.00 86.06 75 ALA A C 1
ATOM 554 O O . ALA A 1 75 ? 4.881 4.436 4.334 1.00 86.06 75 ALA A O 1
ATOM 555 N N . VAL A 1 76 ? 5.341 6.382 5.353 1.00 88.06 76 VAL A N 1
ATOM 556 C CA . VAL A 1 76 ? 4.184 6.374 6.267 1.00 88.06 76 VAL A CA 1
ATOM 557 C C . VAL A 1 76 ? 3.410 7.681 6.296 1.00 88.06 76 VAL A C 1
ATOM 559 O O . VAL A 1 76 ? 3.982 8.757 6.145 1.00 88.06 76 VAL A O 1
ATOM 562 N N . LYS A 1 77 ? 2.101 7.634 6.538 1.00 86.81 77 LYS A N 1
ATOM 563 C CA . LYS A 1 77 ? 1.305 8.837 6.802 1.00 86.81 77 LYS A CA 1
ATOM 564 C C . LYS A 1 77 ? 1.758 9.529 8.091 1.00 86.81 77 LYS A C 1
ATOM 566 O O . LYS A 1 77 ? 2.307 8.914 9.002 1.00 86.81 77 LYS A O 1
ATOM 571 N N . LYS A 1 78 ? 1.499 10.839 8.167 1.00 86.81 78 LYS A N 1
ATOM 572 C CA . LYS A 1 78 ? 1.976 11.718 9.247 1.00 86.81 78 LYS A CA 1
ATOM 573 C C . LYS A 1 78 ? 1.571 11.244 10.645 1.00 86.81 78 LYS A C 1
ATOM 575 O O . LYS A 1 78 ? 2.350 11.401 11.573 1.00 86.81 78 LYS A O 1
ATOM 580 N N . HIS A 1 79 ? 0.395 10.638 10.813 1.00 88.88 79 HIS A N 1
ATOM 581 C CA . HIS A 1 79 ? -0.036 10.135 12.123 1.00 88.88 79 HIS A CA 1
ATOM 582 C C . HIS A 1 79 ? 0.799 8.947 12.621 1.00 88.88 79 HIS A C 1
ATOM 584 O O . HIS A 1 79 ? 0.824 8.698 13.821 1.00 88.88 79 HIS A O 1
ATOM 590 N N . LEU A 1 80 ? 1.513 8.251 11.731 1.00 88.06 80 LEU A N 1
ATOM 591 C CA . LEU A 1 80 ? 2.390 7.131 12.073 1.00 88.06 80 LEU A CA 1
ATOM 592 C C . LEU A 1 80 ? 3.861 7.538 12.253 1.00 88.06 80 LEU A C 1
ATOM 594 O O . LEU A 1 80 ? 4.647 6.731 12.746 1.00 88.06 80 LEU A O 1
ATOM 598 N N . SER A 1 81 ? 4.260 8.767 11.894 1.00 84.19 81 SER A N 1
ATOM 599 C CA . SER A 1 81 ? 5.681 9.153 11.843 1.00 84.19 81 SER A CA 1
ATOM 600 C C . SER A 1 81 ? 6.394 9.055 13.191 1.00 84.19 81 SER A C 1
ATOM 602 O O . SER A 1 81 ? 7.569 8.715 13.238 1.00 84.19 81 SER A O 1
ATOM 604 N N . ASN A 1 82 ? 5.686 9.319 14.291 1.00 84.12 82 ASN A N 1
ATOM 605 C CA . ASN A 1 82 ? 6.266 9.309 15.638 1.00 84.12 82 ASN A CA 1
ATOM 606 C C . ASN A 1 82 ? 6.418 7.898 16.227 1.00 84.12 82 ASN A C 1
ATOM 608 O O . ASN A 1 82 ? 7.046 7.741 17.270 1.00 84.12 82 ASN A O 1
ATOM 612 N N . PHE A 1 83 ? 5.836 6.882 15.587 1.00 82.69 83 PHE A N 1
ATOM 613 C CA . PHE A 1 83 ? 5.817 5.507 16.092 1.00 82.69 83 PHE A CA 1
ATOM 614 C C . PHE A 1 83 ? 6.841 4.604 15.406 1.00 82.69 83 PHE A C 1
ATOM 616 O O . PHE A 1 83 ? 6.995 3.447 15.790 1.00 82.69 83 PHE A O 1
ATOM 623 N N . ILE A 1 84 ? 7.534 5.107 14.383 1.00 73.94 84 ILE A N 1
ATOM 624 C CA . ILE A 1 84 ? 8.408 4.299 13.542 1.00 73.94 84 ILE A CA 1
ATOM 625 C C . ILE A 1 84 ? 9.857 4.735 13.719 1.00 73.94 84 ILE A C 1
ATOM 627 O O . ILE A 1 84 ? 10.239 5.845 13.359 1.00 73.94 84 ILE A O 1
ATOM 631 N N . GLN A 1 85 ? 10.671 3.821 14.247 1.00 66.25 85 GLN A N 1
ATOM 632 C CA . GLN A 1 85 ? 12.119 3.975 14.366 1.00 66.25 85 GLN A CA 1
ATOM 633 C C . GLN A 1 85 ? 12.801 3.161 13.266 1.00 66.25 85 GLN A C 1
ATOM 635 O O . GLN A 1 85 ? 13.050 1.969 13.422 1.00 66.25 85 GLN A O 1
ATOM 640 N N . ILE A 1 86 ? 13.059 3.790 12.119 1.00 65.62 86 ILE A N 1
ATOM 641 C CA . ILE A 1 86 ? 13.774 3.168 10.997 1.00 65.62 86 ILE A CA 1
ATOM 642 C C . ILE A 1 86 ? 14.810 4.162 10.486 1.00 65.62 86 ILE A C 1
ATOM 644 O O . ILE A 1 86 ? 14.546 5.359 10.422 1.00 65.62 86 ILE A O 1
ATOM 648 N N . ILE A 1 87 ? 15.975 3.644 10.090 1.00 60.38 87 ILE A N 1
ATOM 649 C CA . ILE A 1 87 ? 17.110 4.423 9.571 1.00 60.38 87 ILE A CA 1
ATOM 650 C C . ILE A 1 87 ? 16.702 5.276 8.346 1.00 60.38 87 ILE A C 1
ATOM 652 O O . ILE A 1 87 ? 17.247 6.354 8.144 1.00 60.38 87 ILE A O 1
ATOM 656 N N . HIS A 1 88 ? 15.699 4.839 7.570 1.00 63.88 88 HIS A N 1
ATOM 657 C CA . HIS A 1 88 ? 15.181 5.536 6.387 1.00 63.88 88 HIS A CA 1
ATOM 658 C C . HIS A 1 88 ? 13.642 5.615 6.412 1.00 63.88 88 HIS A C 1
ATOM 660 O O . HIS A 1 88 ? 12.951 4.804 5.787 1.00 63.88 88 HIS A O 1
ATOM 666 N N . LEU A 1 89 ? 13.106 6.580 7.168 1.00 59.38 89 LEU A N 1
ATOM 667 C CA . LEU A 1 89 ? 11.673 6.886 7.244 1.00 59.38 89 LEU A CA 1
ATOM 668 C C . LEU A 1 89 ? 11.293 7.994 6.252 1.00 59.38 89 LEU A C 1
ATOM 670 O O . LEU A 1 89 ? 11.938 9.038 6.206 1.00 59.38 89 LEU A O 1
ATOM 674 N N . ILE A 1 90 ? 10.206 7.795 5.505 1.00 66.31 90 ILE A N 1
ATOM 675 C CA . ILE A 1 90 ? 9.660 8.786 4.566 1.00 66.31 90 ILE A CA 1
ATOM 676 C C . ILE A 1 90 ? 8.222 9.123 4.983 1.00 66.31 90 ILE A C 1
ATOM 678 O O . ILE A 1 90 ? 7.443 8.225 5.284 1.00 66.31 90 ILE A O 1
ATOM 682 N N . VAL A 1 91 ? 7.822 10.399 4.984 1.00 59.41 91 VAL A N 1
ATOM 683 C CA . VAL A 1 91 ? 6.430 10.791 5.288 1.00 59.41 91 VAL A CA 1
ATOM 684 C C . VAL A 1 91 ? 5.605 10.914 3.996 1.00 59.41 91 VAL A C 1
ATOM 686 O O . VAL A 1 91 ? 5.899 11.736 3.132 1.00 59.41 91 VAL A O 1
ATOM 689 N N . MET A 1 92 ? 4.530 10.127 3.871 1.00 55.88 92 MET A N 1
ATOM 690 C CA . MET A 1 92 ? 3.682 9.973 2.675 1.00 55.88 92 MET A CA 1
ATOM 691 C C . MET A 1 92 ? 2.977 11.256 2.220 1.00 55.88 92 MET A C 1
ATOM 693 O O . MET A 1 92 ? 2.631 11.362 1.048 1.00 55.88 92 MET A O 1
ATOM 697 N N . GLN A 1 93 ? 2.787 12.250 3.097 1.00 46.78 93 GLN A N 1
ATOM 698 C CA . GLN A 1 93 ? 2.206 13.546 2.704 1.00 46.78 93 GLN A CA 1
ATOM 699 C C . GLN A 1 93 ? 3.106 14.360 1.752 1.00 46.78 93 GLN A C 1
ATOM 701 O O . GLN A 1 93 ? 2.627 15.317 1.154 1.00 46.78 93 GLN A O 1
ATOM 706 N N . ALA A 1 94 ? 4.368 13.961 1.557 1.00 40.28 94 ALA A N 1
ATOM 707 C CA . ALA A 1 94 ? 5.296 14.561 0.593 1.00 40.28 94 ALA A CA 1
ATOM 708 C C . ALA A 1 94 ? 5.493 13.723 -0.691 1.00 40.28 94 ALA A C 1
ATOM 710 O O . ALA A 1 94 ? 6.331 14.051 -1.531 1.00 40.28 94 ALA A O 1
ATOM 711 N N . LEU A 1 95 ? 4.744 12.628 -0.854 1.00 44.88 95 LEU A N 1
ATOM 712 C CA . LEU A 1 95 ? 5.073 11.567 -1.801 1.00 44.88 95 LEU A CA 1
ATOM 713 C C . LEU A 1 95 ? 4.368 11.752 -3.155 1.00 44.88 95 LEU A C 1
ATOM 715 O O . LEU A 1 95 ? 3.488 10.984 -3.539 1.00 44.88 95 LEU A O 1
ATOM 719 N N . SER A 1 96 ? 4.779 12.746 -3.939 1.00 48.84 96 SER A N 1
ATOM 720 C CA . SER A 1 96 ? 5.027 12.435 -5.351 1.00 48.84 96 SER A CA 1
ATOM 721 C C . SER A 1 96 ? 6.281 11.585 -5.388 1.00 48.84 96 SER A C 1
ATOM 723 O O . SER A 1 96 ? 7.364 12.141 -5.428 1.00 48.84 96 SER A O 1
ATOM 725 N N . LEU A 1 97 ? 6.139 10.254 -5.385 1.00 51.62 97 LEU A N 1
ATOM 726 C CA . L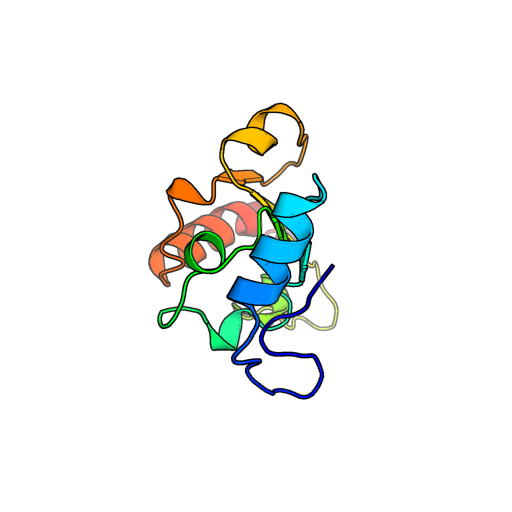EU A 1 97 ? 7.190 9.375 -5.909 1.00 51.62 97 LEU A CA 1
ATOM 727 C C . LEU A 1 97 ? 7.370 9.710 -7.398 1.00 51.62 97 LEU A C 1
ATOM 729 O O . LEU A 1 97 ? 6.847 9.033 -8.281 1.00 51.62 97 LEU A O 1
ATOM 733 N N . ASP A 1 98 ? 8.018 10.837 -7.659 1.00 50.69 98 ASP A N 1
ATOM 734 C CA . ASP A 1 98 ? 8.633 11.167 -8.923 1.00 50.69 98 ASP A CA 1
ATOM 735 C C . ASP A 1 98 ? 10.059 10.602 -8.915 1.00 50.69 98 ASP A C 1
ATOM 737 O O . ASP A 1 98 ? 10.625 10.254 -7.870 1.00 50.69 98 ASP A O 1
ATOM 741 N N . LEU A 1 99 ? 10.649 10.475 -10.100 1.00 48.59 99 LEU A N 1
ATOM 742 C CA . LEU A 1 99 ? 12.009 9.960 -10.248 1.00 48.59 99 LEU A CA 1
ATOM 743 C C . LEU A 1 99 ? 13.058 10.787 -9.474 1.00 48.59 99 LEU A C 1
ATOM 745 O O . LEU A 1 99 ? 14.100 10.245 -9.102 1.00 48.59 99 LEU A O 1
ATOM 749 N N . ALA A 1 100 ? 12.798 12.067 -9.186 1.00 50.16 100 ALA A N 1
ATOM 750 C CA . ALA A 1 100 ? 13.753 12.953 -8.525 1.00 50.16 100 ALA A CA 1
ATOM 751 C C . ALA A 1 100 ? 13.890 12.639 -7.026 1.00 50.16 100 ALA A C 1
ATOM 753 O O . ALA A 1 100 ? 15.002 12.598 -6.498 1.00 50.16 100 ALA A O 1
ATOM 754 N N . GLN A 1 101 ? 12.789 12.326 -6.342 1.00 56.12 101 GLN A N 1
ATOM 755 C CA . GLN A 1 101 ? 12.844 11.848 -4.955 1.00 56.12 101 GLN A CA 1
ATOM 756 C C . GLN A 1 101 ? 13.471 10.453 -4.856 1.00 56.12 101 GLN A C 1
ATOM 758 O O . GLN A 1 101 ? 14.176 10.155 -3.889 1.00 56.12 101 GLN A O 1
ATOM 763 N N . CYS A 1 102 ? 13.294 9.622 -5.886 1.00 53.34 102 CYS A N 1
ATOM 764 C CA . CYS A 1 102 ? 13.957 8.324 -5.974 1.00 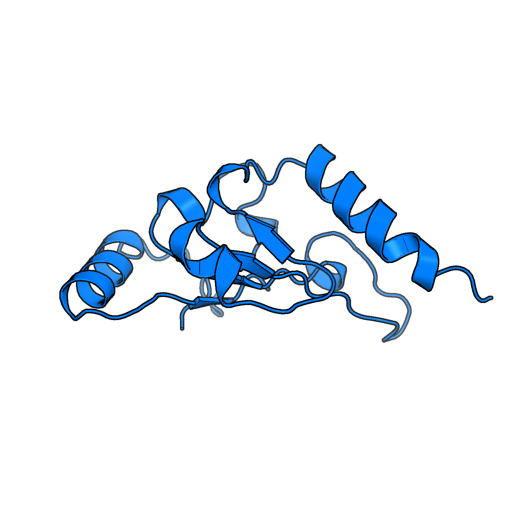53.34 102 CYS A CA 1
ATOM 765 C C . CYS A 1 102 ? 15.481 8.498 -6.021 1.00 53.34 102 CYS A C 1
ATOM 767 O O . CYS A 1 102 ? 16.176 7.836 -5.262 1.00 53.34 102 CYS A O 1
ATOM 769 N N . HIS A 1 103 ? 16.003 9.462 -6.789 1.00 54.12 103 HIS A N 1
ATOM 770 C CA . HIS A 1 103 ? 17.431 9.817 -6.779 1.00 54.12 103 HIS A CA 1
ATOM 771 C C . HIS A 1 103 ? 17.954 10.239 -5.397 1.00 54.12 103 HIS A C 1
ATOM 773 O O . HIS A 1 103 ? 19.080 9.895 -5.049 1.00 54.12 103 HIS A O 1
ATOM 779 N N . HIS A 1 104 ? 17.158 10.938 -4.583 1.00 57.78 104 HIS A N 1
ATOM 780 C CA . HIS A 1 104 ? 17.563 11.314 -3.224 1.00 57.78 104 HIS A CA 1
ATOM 781 C C . HIS A 1 104 ? 17.642 10.098 -2.286 1.00 57.78 104 HIS A C 1
ATOM 783 O O . HIS A 1 104 ? 18.609 9.946 -1.542 1.00 57.78 104 HIS A O 1
ATOM 789 N N . LEU A 1 105 ? 16.665 9.190 -2.368 1.00 56.31 105 LEU A N 1
ATOM 790 C CA . LEU A 1 105 ? 16.671 7.926 -1.621 1.00 56.31 105 LEU A CA 1
ATOM 791 C C . LEU A 1 105 ? 17.808 6.998 -2.069 1.00 56.31 105 LEU A C 1
ATOM 793 O O . LEU A 1 105 ? 18.434 6.345 -1.237 1.00 56.31 105 LEU A O 1
ATOM 797 N N . LEU A 1 106 ? 18.111 6.982 -3.370 1.00 56.84 106 LEU A N 1
ATOM 798 C CA . LEU A 1 106 ? 19.265 6.287 -3.942 1.00 56.84 106 LEU A CA 1
ATOM 799 C C . LEU A 1 106 ? 20.581 6.902 -3.446 1.00 56.84 106 LEU A C 1
ATOM 801 O O . LEU A 1 106 ? 21.474 6.172 -3.028 1.00 56.84 106 LEU A O 1
ATOM 805 N N . GLY A 1 107 ? 20.687 8.233 -3.422 1.00 54.81 107 GLY A N 1
ATOM 806 C CA . GLY A 1 107 ? 21.852 8.960 -2.914 1.00 54.81 107 GLY A CA 1
ATOM 807 C C . GLY A 1 107 ? 22.097 8.759 -1.417 1.00 54.81 107 GLY A C 1
ATOM 808 O O . GLY A 1 107 ? 23.249 8.732 -0.999 1.00 54.81 107 GLY A O 1
ATOM 809 N N . ALA A 1 108 ? 21.042 8.552 -0.622 1.00 52.31 108 ALA A N 1
ATOM 810 C CA . ALA A 1 108 ? 21.138 8.184 0.793 1.00 52.31 108 ALA A CA 1
ATOM 811 C C . ALA A 1 108 ? 21.519 6.705 1.015 1.00 52.31 108 ALA A C 1
ATOM 813 O O . ALA A 1 108 ? 22.132 6.382 2.028 1.00 52.31 108 ALA A O 1
ATOM 814 N N . ALA A 1 109 ? 21.202 5.814 0.066 1.00 48.53 109 ALA A N 1
ATOM 815 C CA . ALA A 1 109 ? 21.617 4.407 0.080 1.00 48.53 109 ALA A CA 1
ATOM 816 C C . ALA A 1 109 ? 23.052 4.192 -0.452 1.00 48.53 109 ALA A C 1
ATOM 818 O O . ALA A 1 109 ? 23.738 3.258 -0.039 1.00 48.53 109 ALA A O 1
ATOM 819 N N . HIS A 1 110 ? 23.534 5.077 -1.330 1.00 41.78 110 HIS A N 1
ATOM 820 C CA . HIS A 1 110 ? 24.859 5.015 -1.954 1.00 41.78 110 HIS A CA 1
ATOM 821 C C . HIS A 1 110 ? 26.080 5.055 -0.998 1.00 41.78 110 HIS A C 1
ATOM 823 O O . HIS A 1 110 ? 27.095 4.446 -1.350 1.00 41.78 110 HIS A O 1
ATOM 829 N N . PRO A 1 111 ? 26.060 5.675 0.204 1.00 40.81 111 PRO A N 1
ATOM 830 C CA . PRO A 1 111 ? 27.204 5.635 1.119 1.00 40.81 111 PRO A CA 1
ATOM 831 C C . PRO A 1 111 ? 27.537 4.211 1.586 1.00 40.81 111 PRO A C 1
ATOM 833 O O . PRO A 1 111 ? 28.663 3.958 1.998 1.00 40.81 111 PRO A O 1
ATOM 836 N N . PHE A 1 112 ? 26.585 3.273 1.488 1.00 37.25 112 PHE A N 1
ATOM 837 C CA . PHE A 1 112 ? 26.778 1.860 1.825 1.00 37.25 112 PHE A CA 1
ATOM 838 C C . PHE A 1 112 ? 27.279 0.996 0.655 1.00 37.25 112 PHE A C 1
ATOM 840 O 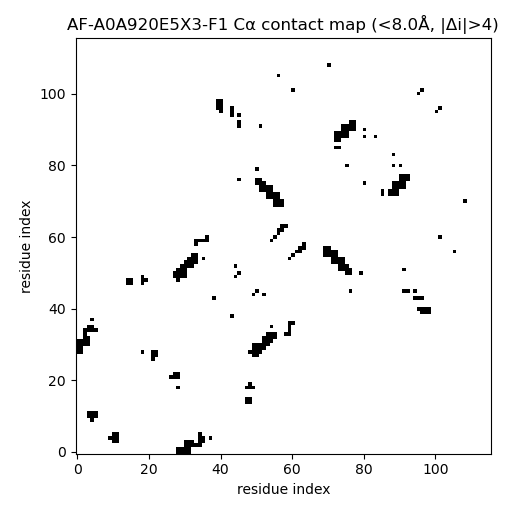O . PHE A 1 112 ? 27.665 -0.147 0.883 1.00 37.25 112 PHE A O 1
ATOM 847 N N . CYS A 1 113 ? 27.314 1.523 -0.576 1.00 34.75 113 CYS A N 1
ATOM 848 C CA . CYS A 1 113 ? 27.824 0.816 -1.760 1.00 34.75 113 CYS A CA 1
ATOM 849 C C . CYS A 1 113 ? 29.284 1.168 -2.112 1.00 34.75 113 CYS A C 1
ATOM 851 O O . CYS A 1 113 ? 29.801 0.664 -3.102 1.00 34.75 113 CYS A O 1
ATOM 853 N N . LEU A 1 114 ? 29.969 2.005 -1.322 1.00 28.50 114 LEU A N 1
ATOM 854 C CA . LEU A 1 114 ? 31.405 2.286 -1.470 1.00 28.50 114 LEU A CA 1
ATOM 855 C C . LEU A 1 114 ? 32.246 1.341 -0.599 1.00 28.50 114 LEU A C 1
ATOM 857 O O . LEU A 1 114 ? 32.920 1.775 0.327 1.00 28.50 114 LEU A O 1
ATOM 861 N N . PHE A 1 115 ? 32.214 0.048 -0.908 1.00 29.59 115 PHE A N 1
ATOM 862 C CA . PHE A 1 115 ? 33.315 -0.869 -0.616 1.00 29.59 115 PHE A CA 1
ATOM 863 C C . PHE A 1 115 ? 33.392 -1.905 -1.744 1.00 29.59 115 PHE A C 1
ATOM 865 O O . PHE A 1 115 ? 32.512 -2.755 -1.856 1.00 29.59 115 PHE A O 1
ATOM 872 N N . HIS A 1 116 ? 34.498 -1.808 -2.491 1.00 30.61 116 HIS A N 1
ATOM 873 C CA . HIS A 1 116 ? 34.939 -2.574 -3.669 1.00 30.61 116 HIS A CA 1
ATOM 874 C C . HIS A 1 116 ? 34.287 -2.238 -5.012 1.00 30.61 116 HIS A C 1
ATOM 876 O O . HIS A 1 116 ? 33.151 -2.679 -5.280 1.00 30.61 116 HIS A O 1
#

Mean predicted aligned error: 8.79 Å

pLDDT: mean 75.47, std 19.96, range [28.5, 98.06]

Radius of gyration: 14.72 Å; Cα contacts (8 Å, |Δi|>4): 160; chains: 1; bounding box: 49×26×28 Å

Solvent-accessible surface area (backbone atoms only — not comparable to full-atom values): 6913 Å² total; per-residue (Å²): 117,48,50,56,45,31,96,85,72,45,78,65,89,58,50,43,60,55,36,48,56,39,44,77,73,73,50,81,39,42,32,46,27,76,42,36,62,84,28,57,82,78,56,46,62,67,80,47,50,42,44,30,31,41,36,38,45,37,68,56,70,71,49,84,62,92,85,54,88,77,54,65,42,38,33,26,32,72,91,50,56,88,77,60,92,57,100,51,71,41,59,34,88,70,50,72,60,39,73,68,57,50,50,52,56,48,58,70,54,46,76,78,66,77,73,131

Sequence (116 aa):
MITYPSTHGVYEESISKICNMIHDAGGQVYMDGANLNALVGISKPGHFGPDLCHINLHKTFVFHMGGGPGVGPIAVKKHLSNFIQIIHLIVMQALSLDLAQCHHLLGAAHPFCLFH